Protein AF-A0AAV5HU01-F1 (afdb_monomer_lite)

InterPro domains:
  IPR007217 Per1-like [PF04080] (2-97)
  IPR007217 Per1-like [PTHR13148] (1-97)

Radius of gyration: 21.86 Å; chains: 1; bounding box: 56×24×51 Å

pLDDT: mean 72.54, std 11.3, range [51.41, 89.5]

Sequence (97 aa):
MLAREEEREKLGHKPVKYDGKWPLRRVYGIQEPVSVALSALNLAMQFHGWLSFFILVYYKLPLRLNKRTYYEYTGLWHIYGILAMNCWFWSAVFHSR

Structure (mmCIF, N/CA/C/O backbone):
data_AF-A0AAV5HU01-F1
#
_entry.id   AF-A0AAV5HU01-F1
#
loop_
_atom_site.group_PDB
_atom_site.id
_atom_site.type_symbol
_atom_site.label_atom_id
_atom_site.label_alt_id
_atom_site.label_comp_id
_atom_site.label_asym_id
_atom_site.label_entity_id
_atom_site.label_seq_id
_atom_site.pdbx_PDB_ins_code
_atom_site.Cartn_x
_atom_site.Cartn_y
_atom_site.Cartn_z
_atom_site.occupancy
_atom_site.B_iso_or_equiv
_atom_site.auth_seq_id
_atom_site.auth_comp_id
_atom_site.auth_asym_id
_atom_site.auth_atom_id
_atom_site.pdbx_PDB_model_num
ATOM 1 N N . MET A 1 1 ? 34.588 -4.487 -8.763 1.00 55.66 1 MET A N 1
ATOM 2 C CA . MET A 1 1 ? 33.369 -4.893 -9.506 1.00 55.66 1 MET A CA 1
ATOM 3 C C . MET A 1 1 ? 33.058 -3.931 -10.646 1.00 55.66 1 MET A C 1
ATOM 5 O O . MET A 1 1 ? 32.985 -4.414 -11.763 1.00 55.66 1 MET A O 1
ATOM 9 N N . LEU A 1 2 ? 32.982 -2.616 -10.398 1.00 58.28 2 LEU A N 1
ATOM 10 C CA . LEU A 1 2 ? 32.661 -1.589 -11.408 1.00 58.28 2 LEU A CA 1
ATOM 11 C C . LEU A 1 2 ? 33.619 -1.547 -12.617 1.00 58.28 2 LEU A C 1
ATOM 13 O O . LEU A 1 2 ? 33.157 -1.555 -13.748 1.00 58.28 2 LEU A O 1
ATOM 17 N N . ALA A 1 3 ? 34.937 -1.641 -12.402 1.00 62.12 3 ALA A N 1
ATOM 18 C CA . ALA A 1 3 ? 35.923 -1.617 -13.496 1.00 62.12 3 ALA A CA 1
ATOM 19 C C . ALA A 1 3 ? 35.731 -2.745 -14.538 1.00 62.12 3 ALA A C 1
ATOM 21 O O . ALA A 1 3 ? 35.987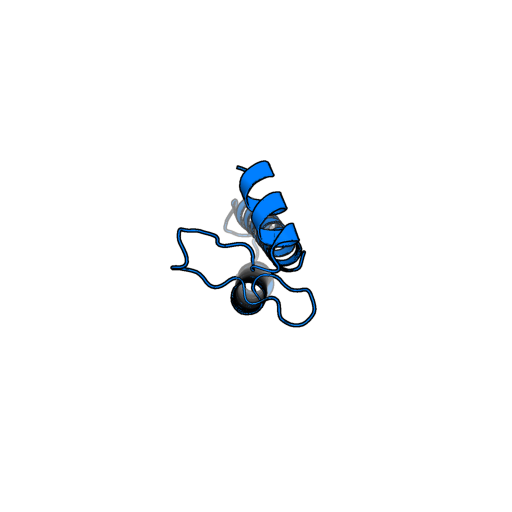 -2.568 -15.723 1.00 62.12 3 ALA A O 1
ATOM 22 N N . ARG A 1 4 ? 35.217 -3.906 -14.105 1.00 64.44 4 ARG A N 1
ATOM 23 C CA . ARG A 1 4 ? 34.943 -5.064 -14.974 1.00 64.44 4 ARG A CA 1
ATOM 24 C C . ARG A 1 4 ? 33.649 -4.891 -15.779 1.00 64.44 4 ARG A C 1
ATOM 26 O O . ARG A 1 4 ? 33.468 -5.544 -16.802 1.00 64.44 4 ARG A O 1
ATOM 33 N N . GLU A 1 5 ? 32.728 -4.063 -15.293 1.00 63.09 5 GLU A N 1
ATOM 34 C CA . GLU A 1 5 ? 31.505 -3.695 -16.010 1.00 63.09 5 GLU A CA 1
ATOM 35 C C . GLU A 1 5 ? 31.784 -2.565 -17.010 1.00 63.09 5 GLU A C 1
ATOM 37 O O . GLU A 1 5 ? 31.308 -2.659 -18.138 1.00 63.09 5 GLU A O 1
ATOM 42 N N . GLU A 1 6 ? 32.651 -1.602 -16.670 1.00 64.69 6 GLU A N 1
ATOM 43 C CA . GLU A 1 6 ? 33.138 -0.567 -17.600 1.00 64.69 6 GLU A CA 1
ATOM 44 C C . GLU A 1 6 ? 33.890 -1.158 -18.805 1.00 64.69 6 GLU A C 1
ATOM 46 O O . GLU A 1 6 ? 33.689 -0.721 -19.936 1.00 64.69 6 GLU A O 1
ATOM 51 N N . GLU A 1 7 ? 34.736 -2.176 -18.609 1.00 66.56 7 GLU A N 1
ATOM 52 C CA . GLU A 1 7 ? 35.396 -2.866 -19.731 1.00 66.56 7 GLU A CA 1
ATOM 53 C C . GLU A 1 7 ? 34.400 -3.610 -20.628 1.00 66.56 7 GLU A C 1
ATOM 55 O O . GLU A 1 7 ? 34.541 -3.611 -21.852 1.00 66.56 7 GLU A O 1
ATOM 60 N N . ARG A 1 8 ? 33.357 -4.210 -20.041 1.00 64.88 8 ARG A N 1
ATOM 61 C CA . ARG A 1 8 ? 32.289 -4.877 -20.801 1.00 64.88 8 ARG A CA 1
ATOM 62 C C . ARG A 1 8 ? 31.449 -3.879 -21.588 1.00 64.88 8 ARG A C 1
ATOM 64 O O . ARG A 1 8 ? 31.091 -4.180 -22.723 1.00 64.88 8 ARG A O 1
ATOM 71 N N . GLU A 1 9 ? 31.191 -2.703 -21.025 1.00 65.56 9 GLU A N 1
ATOM 72 C CA . GLU A 1 9 ? 30.497 -1.610 -21.704 1.00 65.56 9 GLU A CA 1
ATOM 73 C C . GLU A 1 9 ? 31.318 -1.069 -22.885 1.00 65.56 9 GLU A C 1
ATOM 75 O O . GLU A 1 9 ? 30.777 -0.917 -23.979 1.00 65.56 9 GLU A O 1
ATOM 80 N N . LYS A 1 10 ? 32.641 -0.905 -22.722 1.00 69.31 10 LYS A N 1
ATOM 81 C CA . LYS A 1 10 ? 33.561 -0.544 -23.822 1.00 69.31 10 LYS A CA 1
ATOM 82 C C . LYS A 1 10 ? 33.587 -1.582 -24.951 1.00 69.31 10 LYS A C 1
ATOM 84 O O . LYS A 1 10 ? 33.785 -1.219 -26.106 1.00 69.31 10 LYS A O 1
ATOM 89 N N . LEU A 1 11 ? 33.364 -2.855 -24.627 1.00 72.56 11 LEU A N 1
ATOM 90 C CA . LEU A 1 11 ? 33.247 -3.963 -25.584 1.00 72.56 11 LEU A CA 1
ATOM 91 C C . LEU A 1 11 ? 31.819 -4.133 -26.150 1.00 72.56 11 LEU A C 1
ATOM 93 O O . LEU A 1 11 ? 31.574 -5.051 -26.931 1.00 72.56 11 LEU A O 1
ATOM 97 N N . GLY A 1 12 ? 30.863 -3.279 -25.764 1.00 65.75 12 GLY A N 1
ATOM 98 C CA . GLY A 1 12 ? 29.467 -3.341 -26.218 1.00 65.75 12 GLY A CA 1
ATOM 99 C C . GLY A 1 12 ? 28.640 -4.473 -25.592 1.00 65.75 12 GLY A C 1
ATOM 100 O O . GLY A 1 12 ? 27.522 -4.755 -26.033 1.00 65.75 12 GLY A O 1
ATOM 101 N N . HIS A 1 13 ? 29.159 -5.141 -24.562 1.00 64.12 13 HIS A N 1
ATOM 102 C CA . HIS A 1 13 ? 28.462 -6.211 -23.859 1.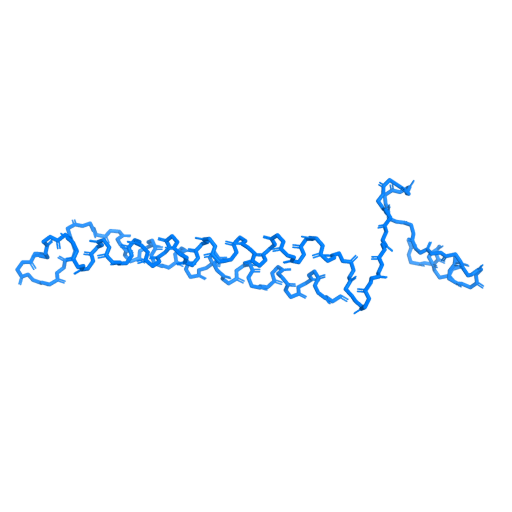00 64.12 13 HIS A CA 1
ATOM 103 C C . HIS A 1 13 ? 27.538 -5.656 -22.771 1.00 64.12 13 HIS A C 1
ATOM 105 O O . HIS A 1 13 ? 27.880 -4.745 -22.021 1.00 64.12 13 HIS A O 1
ATOM 111 N N . LYS A 1 14 ? 26.344 -6.248 -22.652 1.00 59.09 14 LYS A N 1
ATOM 112 C CA . LYS A 1 14 ? 25.370 -5.866 -21.624 1.00 59.09 14 LYS A CA 1
ATOM 113 C C . LYS A 1 14 ? 25.894 -6.218 -20.223 1.00 59.09 14 LYS A C 1
ATOM 115 O O . LYS A 1 14 ? 26.534 -7.261 -20.066 1.00 59.09 14 LYS A O 1
ATOM 120 N N . PRO A 1 15 ? 25.587 -5.406 -19.196 1.00 61.31 15 PRO A N 1
ATOM 121 C CA . PRO A 1 15 ? 25.952 -5.718 -17.821 1.00 61.31 15 PRO A CA 1
ATOM 122 C C . PRO A 1 15 ? 25.279 -7.024 -17.378 1.00 61.31 15 PRO A C 1
ATOM 124 O O . PRO A 1 15 ? 24.089 -7.245 -17.613 1.00 61.31 15 PRO A O 1
ATOM 127 N N . VAL A 1 16 ? 26.060 -7.905 -16.754 1.00 59.62 16 VAL A N 1
ATOM 128 C CA . VAL A 1 16 ? 25.634 -9.246 -16.338 1.00 59.62 16 VAL A CA 1
ATOM 129 C C . VAL A 1 16 ? 25.572 -9.282 -14.816 1.00 59.62 16 VAL A C 1
ATOM 131 O O . VAL A 1 16 ? 26.609 -9.287 -14.158 1.00 59.62 16 VAL A O 1
ATOM 134 N N . LYS A 1 17 ? 24.358 -9.338 -14.260 1.00 60.09 17 LYS A N 1
ATOM 135 C CA . LYS A 1 17 ? 24.118 -9.527 -12.822 1.00 60.09 17 LYS A CA 1
ATOM 136 C C . LYS A 1 17 ? 23.881 -11.021 -12.543 1.00 60.09 17 LYS A C 1
ATOM 138 O O . LYS A 1 17 ? 23.250 -11.699 -13.352 1.00 60.09 17 LYS A O 1
ATOM 143 N N . TYR A 1 18 ? 24.402 -11.541 -11.428 1.00 60.78 18 TYR A N 1
ATOM 144 C CA . TYR A 1 18 ? 24.284 -12.958 -11.019 1.00 60.78 18 TYR A CA 1
ATOM 145 C C . TYR A 1 18 ? 24.705 -13.978 -12.099 1.00 60.78 18 TYR A C 1
ATOM 147 O O . TYR A 1 18 ? 23.957 -14.907 -12.410 1.00 60.78 18 TYR A O 1
ATOM 155 N N . ASP A 1 19 ? 25.878 -13.776 -12.709 1.00 58.28 19 ASP A N 1
ATOM 156 C CA . ASP A 1 19 ? 26.470 -14.696 -13.699 1.00 58.28 19 ASP A CA 1
ATOM 157 C C . ASP A 1 19 ? 25.547 -15.063 -14.877 1.00 58.28 19 ASP A C 1
ATOM 159 O O . ASP A 1 19 ? 25.625 -16.149 -15.443 1.00 58.28 19 ASP A O 1
ATOM 163 N N . GLY A 1 20 ? 24.649 -14.152 -15.265 1.00 59.59 20 GLY A N 1
ATOM 164 C CA . GLY A 1 20 ? 23.800 -14.322 -16.447 1.00 59.59 20 GLY A CA 1
ATOM 165 C C . GLY A 1 20 ? 22.528 -15.125 -16.199 1.00 59.59 20 GLY A C 1
ATOM 166 O O . GLY A 1 20 ? 21.745 -15.301 -17.128 1.00 59.59 20 GLY A O 1
ATOM 167 N N . LYS A 1 21 ? 22.266 -15.541 -14.953 1.00 57.78 21 LYS A N 1
ATOM 168 C CA . LYS A 1 21 ? 20.991 -16.174 -14.574 1.00 57.78 21 LYS A CA 1
ATOM 169 C C . LYS A 1 21 ? 19.816 -15.191 -14.580 1.00 57.78 21 LYS A C 1
ATOM 171 O O . LYS A 1 21 ? 18.673 -15.621 -14.677 1.00 57.78 21 LYS A O 1
ATOM 176 N N . TRP A 1 22 ? 20.098 -13.888 -14.502 1.00 55.06 22 TRP A N 1
ATOM 177 C CA . TRP A 1 22 ? 19.093 -12.828 -14.552 1.00 55.06 22 TRP A CA 1
ATOM 178 C C . TRP A 1 22 ? 19.403 -11.818 -15.664 1.00 55.06 22 TRP A C 1
ATOM 180 O O . TRP A 1 22 ? 20.289 -10.973 -15.504 1.00 55.06 22 TRP A O 1
ATOM 190 N N . PRO A 1 23 ? 18.694 -11.881 -16.807 1.00 53.59 23 PRO A N 1
ATOM 191 C CA . PRO A 1 23 ? 18.864 -10.913 -17.877 1.00 53.59 23 PRO A CA 1
ATOM 192 C C . PRO A 1 23 ? 18.260 -9.568 -17.460 1.00 53.59 23 PRO A C 1
ATOM 194 O O . PRO A 1 23 ? 17.043 -9.415 -17.381 1.00 53.59 23 PRO A O 1
ATOM 197 N N . LEU A 1 24 ? 19.116 -8.568 -17.242 1.00 56.75 24 LEU A N 1
ATOM 198 C CA . LEU A 1 24 ? 18.720 -7.166 -17.092 1.00 56.75 24 LEU A CA 1
ATOM 199 C C . LEU A 1 24 ? 18.219 -6.634 -18.440 1.00 56.75 24 LEU A C 1
ATOM 201 O O . LEU A 1 24 ? 18.945 -5.993 -19.205 1.00 56.75 24 LEU A O 1
ATOM 205 N N . ARG A 1 25 ? 16.972 -6.956 -18.777 1.00 54.62 25 ARG A N 1
ATOM 206 C CA . ARG A 1 25 ? 16.325 -6.465 -19.989 1.00 54.62 25 ARG A CA 1
ATOM 207 C C . ARG A 1 25 ? 15.687 -5.116 -19.670 1.00 54.62 25 ARG A C 1
ATOM 209 O O . ARG A 1 25 ? 14.523 -5.055 -19.300 1.00 54.62 25 ARG A O 1
ATOM 216 N N . ARG A 1 26 ? 16.462 -4.035 -19.822 1.00 54.41 26 ARG A N 1
ATOM 217 C CA . ARG A 1 26 ? 15.914 -2.671 -19.785 1.00 54.41 26 ARG A CA 1
ATOM 218 C C . ARG A 1 26 ? 14.927 -2.515 -20.935 1.00 54.41 26 ARG A C 1
ATOM 220 O O . ARG A 1 26 ? 15.300 -2.667 -22.099 1.00 54.41 26 ARG A O 1
ATOM 227 N N . VAL A 1 27 ? 13.682 -2.217 -20.602 1.00 54.72 27 VAL A N 1
ATOM 228 C CA . VAL A 1 27 ? 12.632 -1.874 -21.561 1.00 54.72 27 VAL A CA 1
ATOM 229 C C . VAL A 1 27 ? 12.139 -0.489 -21.149 1.00 54.72 27 VAL A C 1
ATOM 231 O O . VAL A 1 27 ? 11.715 -0.305 -20.014 1.00 54.72 27 VAL A O 1
ATOM 234 N N . TYR A 1 28 ? 12.294 0.505 -22.031 1.00 51.41 28 TYR A N 1
ATOM 235 C CA . TYR A 1 28 ? 11.926 1.911 -21.783 1.00 51.41 28 TYR A CA 1
ATOM 236 C C . TYR A 1 28 ? 12.538 2.561 -20.521 1.00 51.41 28 TYR A C 1
ATOM 238 O O . TYR A 1 28 ? 11.900 3.379 -19.871 1.00 51.41 28 TYR A O 1
ATOM 246 N N . GLY A 1 29 ? 13.781 2.219 -20.163 1.00 54.94 29 GLY A N 1
ATOM 247 C CA . GLY A 1 29 ? 14.485 2.845 -19.032 1.00 54.94 29 GLY A CA 1
ATOM 248 C C . GLY A 1 29 ? 14.174 2.250 -17.655 1.00 54.94 29 GLY A C 1
ATOM 249 O O . GLY A 1 29 ? 14.873 2.575 -16.708 1.00 54.94 29 GLY A O 1
ATOM 250 N N . ILE A 1 30 ? 13.220 1.320 -17.553 1.00 57.06 30 ILE A N 1
ATOM 251 C CA . ILE A 1 30 ? 12.932 0.584 -16.316 1.00 57.06 30 ILE A CA 1
ATOM 252 C C . ILE A 1 30 ? 13.795 -0.680 -16.278 1.00 57.06 30 ILE A C 1
ATOM 254 O O . ILE A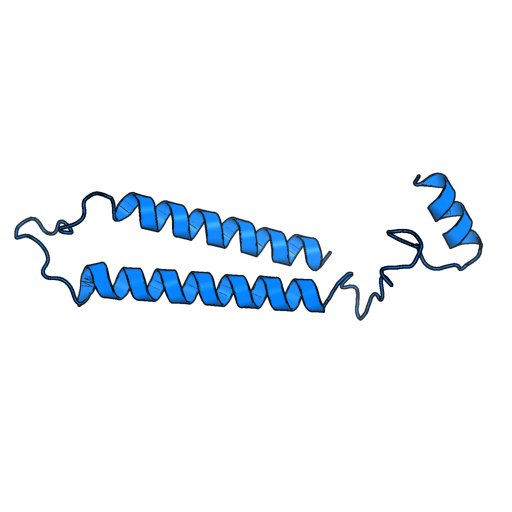 1 30 ? 13.797 -1.478 -17.224 1.00 57.06 30 ILE A O 1
ATOM 258 N N . GLN A 1 31 ? 14.543 -0.850 -15.186 1.00 55.62 31 GLN A N 1
ATOM 259 C CA . GLN A 1 31 ? 15.478 -1.961 -15.015 1.00 55.62 31 GLN A CA 1
ATOM 260 C C . GLN A 1 31 ? 14.756 -3.312 -14.867 1.00 55.62 31 GLN A C 1
ATOM 262 O O . GLN A 1 31 ? 15.235 -4.317 -15.396 1.00 55.62 31 GLN A O 1
ATOM 267 N N . GLU A 1 32 ? 13.584 -3.329 -14.222 1.00 66.19 32 GLU A N 1
ATOM 268 C CA . GLU A 1 32 ? 12.787 -4.534 -13.967 1.00 66.19 32 GLU A CA 1
ATOM 269 C C . GLU A 1 32 ? 11.264 -4.236 -13.994 1.00 66.19 32 GLU A C 1
ATOM 271 O O . GLU A 1 32 ? 10.628 -4.034 -12.960 1.00 66.19 32 GLU A O 1
ATOM 276 N N . PRO A 1 33 ? 10.612 -4.218 -15.171 1.00 67.69 33 PRO A N 1
ATOM 277 C CA . PRO A 1 33 ? 9.206 -3.804 -15.286 1.00 67.69 33 PRO A CA 1
ATOM 278 C C . PRO A 1 33 ? 8.234 -4.715 -14.519 1.00 67.69 33 PRO A C 1
ATOM 280 O O . PRO A 1 33 ? 7.201 -4.261 -14.032 1.00 67.69 33 PRO A O 1
ATOM 283 N N . VAL A 1 34 ? 8.578 -5.997 -14.371 1.00 73.69 34 VAL A N 1
ATOM 284 C CA . VAL A 1 34 ? 7.772 -6.970 -13.621 1.00 73.69 34 VAL A CA 1
ATOM 285 C C . VAL A 1 34 ? 7.837 -6.704 -12.116 1.00 73.69 34 VAL A C 1
ATOM 287 O O . VAL A 1 34 ? 6.806 -6.779 -11.452 1.00 73.69 34 VAL A O 1
ATOM 290 N N . SER A 1 35 ? 9.004 -6.354 -11.565 1.00 71.19 35 SER A N 1
ATOM 291 C CA . SER A 1 35 ? 9.115 -6.046 -10.134 1.00 71.19 35 SER A CA 1
ATOM 292 C C . SER A 1 35 ? 8.467 -4.703 -9.797 1.00 71.19 35 SER A C 1
ATOM 294 O O . SER A 1 35 ? 7.809 -4.601 -8.762 1.00 71.19 35 SER A O 1
ATOM 296 N N . VAL A 1 36 ? 8.514 -3.718 -10.705 1.00 73.31 36 VAL A N 1
ATOM 297 C CA . VAL A 1 36 ? 7.735 -2.471 -10.580 1.00 73.31 36 VAL A CA 1
ATOM 298 C C . VAL A 1 36 ? 6.232 -2.759 -10.540 1.00 73.31 36 VAL A C 1
ATOM 300 O O . VAL A 1 36 ? 5.546 -2.286 -9.633 1.00 73.31 36 VAL A O 1
ATOM 303 N N . ALA A 1 37 ? 5.718 -3.562 -11.478 1.00 80.25 37 ALA A N 1
ATOM 304 C CA . ALA A 1 37 ? 4.298 -3.913 -11.523 1.00 80.25 37 ALA A CA 1
ATOM 305 C C . ALA A 1 37 ? 3.850 -4.685 -10.271 1.00 80.25 37 ALA A C 1
ATOM 307 O O . ALA A 1 37 ? 2.811 -4.367 -9.691 1.00 80.25 37 ALA A O 1
ATOM 308 N N . LEU A 1 38 ? 4.647 -5.657 -9.815 1.00 80.75 38 LEU A N 1
ATOM 309 C CA . LEU A 1 38 ? 4.369 -6.408 -8.588 1.00 80.75 38 LEU A CA 1
ATOM 310 C C . LEU A 1 38 ? 4.425 -5.517 -7.340 1.00 80.75 38 LEU A C 1
ATOM 312 O O . LEU A 1 38 ? 3.571 -5.653 -6.468 1.00 80.75 38 LEU A O 1
ATOM 316 N N . SER A 1 39 ? 5.370 -4.577 -7.265 1.00 79.75 39 SER A N 1
ATOM 317 C CA . SER A 1 39 ? 5.457 -3.611 -6.161 1.00 79.75 39 SER A CA 1
ATOM 318 C C . SER A 1 39 ? 4.239 -2.678 -6.126 1.00 79.75 39 SER A C 1
ATOM 320 O O . SER A 1 39 ? 3.640 -2.474 -5.069 1.00 79.75 39 SER A O 1
ATOM 322 N N . ALA A 1 40 ? 3.807 -2.175 -7.287 1.00 81.88 40 ALA A N 1
ATOM 323 C CA . ALA A 1 40 ? 2.613 -1.339 -7.406 1.00 81.88 40 ALA A CA 1
ATOM 324 C C . ALA A 1 40 ? 1.325 -2.101 -7.049 1.00 81.88 40 ALA A C 1
ATOM 326 O O . ALA A 1 40 ? 0.461 -1.569 -6.349 1.00 81.88 40 ALA A O 1
ATOM 327 N N . LEU A 1 41 ? 1.203 -3.360 -7.481 1.00 85.56 41 LEU A N 1
ATOM 328 C CA . LEU A 1 41 ? 0.073 -4.215 -7.117 1.00 85.56 41 LEU A CA 1
ATOM 329 C C . LEU A 1 41 ? 0.048 -4.481 -5.610 1.00 85.56 41 LEU A C 1
ATOM 331 O O . LEU A 1 41 ? -1.013 -4.414 -4.992 1.00 85.56 41 LEU A O 1
ATOM 335 N N . ASN A 1 42 ? 1.209 -4.726 -5.004 1.00 85.12 42 ASN A N 1
ATOM 336 C CA . ASN A 1 42 ? 1.305 -4.936 -3.566 1.00 85.12 42 ASN A CA 1
ATOM 337 C C . ASN A 1 42 ? 0.884 -3.682 -2.783 1.00 85.12 42 ASN A C 1
ATOM 339 O O . ASN A 1 42 ? 0.071 -3.776 -1.866 1.00 85.12 42 ASN A O 1
ATOM 343 N N . LEU A 1 43 ? 1.323 -2.496 -3.225 1.00 84.31 43 LEU A N 1
ATOM 344 C CA . LEU A 1 43 ? 0.871 -1.216 -2.675 1.00 84.31 43 LEU A CA 1
ATOM 345 C C . LEU A 1 43 ? -0.659 -1.079 -2.741 1.00 84.31 43 LEU A C 1
ATOM 347 O O . LEU A 1 43 ? -1.285 -0.701 -1.750 1.00 84.31 43 LEU A O 1
ATOM 351 N N . ALA A 1 44 ? -1.265 -1.416 -3.883 1.00 87.31 44 ALA A N 1
ATOM 352 C CA . ALA A 1 44 ? -2.715 -1.360 -4.056 1.00 87.31 44 ALA A CA 1
ATOM 353 C C . ALA A 1 44 ? -3.446 -2.321 -3.103 1.00 87.31 44 ALA A C 1
ATOM 355 O O . ALA A 1 44 ? -4.455 -1.945 -2.503 1.00 87.31 44 ALA A O 1
ATOM 356 N N . MET A 1 45 ? -2.916 -3.531 -2.907 1.00 88.44 45 MET A N 1
ATOM 357 C CA . MET A 1 45 ? -3.475 -4.505 -1.966 1.00 88.44 45 MET A CA 1
ATOM 358 C C . MET A 1 45 ? -3.335 -4.047 -0.511 1.00 88.44 45 MET A C 1
ATOM 360 O O . MET A 1 45 ? -4.304 -4.140 0.247 1.00 88.44 45 MET A O 1
ATOM 364 N N . GLN A 1 46 ? -2.181 -3.494 -0.116 1.00 86.00 46 GLN A N 1
ATOM 365 C CA . GLN A 1 46 ? -2.005 -2.899 1.215 1.00 86.00 46 GLN A CA 1
ATOM 366 C C . GLN A 1 46 ? -2.973 -1.731 1.442 1.00 86.00 46 GLN A C 1
ATOM 368 O O . GLN A 1 46 ? -3.581 -1.646 2.510 1.00 86.00 46 GLN A O 1
ATOM 373 N N . PHE A 1 47 ? -3.151 -0.862 0.445 1.00 86.25 47 PHE A N 1
ATOM 374 C CA . PHE A 1 47 ? -4.076 0.267 0.525 1.00 86.25 47 PHE A CA 1
ATOM 375 C C . PHE A 1 47 ? -5.526 -0.203 0.676 1.00 86.25 47 PHE A C 1
ATOM 377 O O . PHE A 1 47 ? -6.242 0.260 1.564 1.00 86.25 47 PHE A O 1
ATOM 384 N N . HIS A 1 48 ? -5.943 -1.173 -0.139 1.00 89.50 48 HIS A N 1
ATOM 385 C CA . HIS A 1 48 ? -7.278 -1.756 -0.057 1.00 89.50 48 HIS A CA 1
ATOM 386 C C . HIS A 1 48 ? -7.525 -2.433 1.302 1.00 89.50 48 HIS A C 1
ATOM 388 O O . HIS A 1 48 ? -8.574 -2.233 1.916 1.00 89.50 48 HIS A O 1
ATOM 394 N N . GLY A 1 49 ? -6.548 -3.190 1.815 1.00 87.75 49 GLY A N 1
ATOM 395 C CA . GLY A 1 49 ? -6.627 -3.818 3.137 1.00 87.75 49 GLY A CA 1
ATOM 396 C C . GLY A 1 49 ? -6.738 -2.798 4.274 1.00 87.75 49 GLY A C 1
ATOM 397 O O . GLY A 1 49 ? -7.591 -2.942 5.153 1.00 87.75 49 GLY A O 1
ATOM 398 N N . TRP A 1 50 ? -5.935 -1.732 4.231 1.00 88.19 50 TRP A N 1
ATOM 399 C CA . TRP A 1 50 ? -5.996 -0.643 5.208 1.00 88.19 50 TRP A CA 1
ATOM 400 C C . TR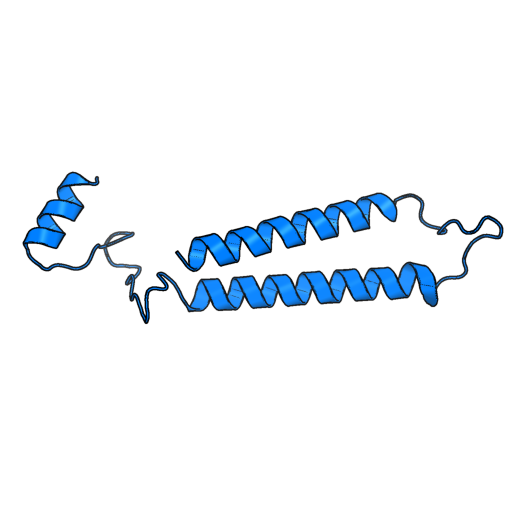P A 1 50 ? -7.339 0.099 5.164 1.00 88.19 50 TRP A C 1
ATOM 402 O O . TRP A 1 50 ? -7.937 0.341 6.213 1.00 88.19 50 TRP A O 1
ATOM 412 N N . LEU A 1 51 ? -7.866 0.381 3.968 1.00 87.50 51 LEU A N 1
ATOM 413 C CA . LEU A 1 51 ? -9.174 1.018 3.800 1.00 87.50 51 LEU A CA 1
ATOM 414 C C . LEU A 1 51 ? -10.312 0.129 4.323 1.00 87.50 51 LEU A C 1
ATOM 416 O O . LEU A 1 51 ? -11.199 0.610 5.028 1.00 87.50 51 LEU A O 1
ATOM 420 N N . SER A 1 52 ? -10.271 -1.174 4.034 1.00 87.31 52 SER A N 1
ATOM 421 C CA . SER A 1 52 ? -11.245 -2.132 4.565 1.00 87.31 52 SER A CA 1
ATOM 422 C C . SER A 1 52 ? -11.211 -2.180 6.095 1.00 87.31 52 SER A C 1
ATOM 424 O O . SER A 1 52 ? -12.265 -2.218 6.732 1.00 87.31 52 SER A O 1
ATOM 426 N N . PHE A 1 53 ? -10.018 -2.153 6.698 1.00 86.19 53 PHE A N 1
ATOM 427 C CA . PHE A 1 53 ? -9.859 -2.092 8.152 1.00 86.19 53 PHE A CA 1
ATOM 428 C C . PHE A 1 53 ? -10.417 -0.785 8.728 1.00 86.19 53 PHE A C 1
ATOM 430 O O . PHE A 1 53 ? -11.162 -0.816 9.708 1.00 86.19 53 PHE A O 1
ATOM 437 N N . PHE A 1 54 ? -10.135 0.350 8.085 1.00 84.31 54 PHE A N 1
ATOM 438 C CA . PHE A 1 54 ? -10.675 1.655 8.467 1.00 84.31 54 PHE A CA 1
ATOM 439 C C . PHE A 1 54 ? -12.212 1.656 8.451 1.00 84.31 54 PHE A C 1
ATOM 441 O O . PHE A 1 54 ? -12.850 2.030 9.436 1.00 84.31 54 PHE A O 1
ATOM 448 N N . ILE A 1 55 ? -12.827 1.168 7.370 1.00 84.44 55 ILE A N 1
ATOM 449 C CA . ILE A 1 55 ? -14.290 1.091 7.247 1.00 84.44 55 ILE A CA 1
ATOM 450 C C . ILE A 1 55 ? -14.880 0.183 8.330 1.00 84.44 55 ILE A C 1
ATOM 452 O O . ILE A 1 55 ? -15.868 0.542 8.974 1.00 84.44 55 ILE A O 1
ATOM 456 N N . LEU A 1 56 ? -14.271 -0.980 8.567 1.00 84.12 56 LEU A N 1
ATOM 457 C CA . LEU A 1 56 ? -14.736 -1.919 9.583 1.00 84.12 56 LEU A CA 1
ATOM 458 C C . LEU A 1 56 ? -14.738 -1.272 10.977 1.00 84.12 56 LEU A C 1
ATOM 460 O O . LEU A 1 56 ? -15.747 -1.314 11.682 1.00 84.12 56 LEU A O 1
ATOM 464 N N . VAL A 1 57 ? -13.625 -0.637 11.345 1.00 81.31 57 VAL A N 1
ATOM 465 C CA . VAL A 1 57 ? -13.410 -0.050 12.672 1.00 81.31 57 VAL A CA 1
ATOM 466 C C . VAL A 1 57 ? -14.322 1.150 12.938 1.00 81.31 57 VAL A C 1
ATOM 468 O O . VAL A 1 57 ? -14.832 1.271 14.051 1.00 81.31 57 VAL A O 1
ATOM 471 N N . TYR A 1 58 ? -14.527 2.026 11.949 1.00 76.94 58 TYR A N 1
ATOM 472 C CA . TYR A 1 58 ? -15.247 3.289 12.153 1.00 76.94 58 TYR A CA 1
ATOM 473 C C . TYR A 1 58 ? -16.727 3.253 11.756 1.00 76.94 58 TYR A C 1
ATOM 475 O O . TYR A 1 58 ? -17.509 4.007 12.330 1.00 76.94 58 TYR A O 1
ATOM 483 N N . TYR A 1 59 ? -17.123 2.406 10.798 1.00 78.25 59 TYR A N 1
ATOM 484 C CA . TYR A 1 59 ? -18.490 2.404 10.254 1.00 78.25 59 TYR A CA 1
ATOM 485 C C . TYR A 1 59 ? -19.299 1.148 10.582 1.00 78.25 59 TYR A C 1
ATOM 487 O O . TYR A 1 59 ? -20.526 1.218 10.627 1.00 78.25 59 TYR A O 1
ATOM 495 N N . LYS A 1 60 ? -18.654 -0.010 10.764 1.00 77.19 60 LYS A N 1
ATOM 496 C CA . LYS A 1 60 ? -19.359 -1.283 11.007 1.00 77.19 60 LYS A CA 1
ATOM 497 C C . LYS A 1 60 ? -19.410 -1.668 12.480 1.00 77.19 60 LYS A C 1
ATOM 499 O O . LYS A 1 60 ? -20.393 -2.277 12.896 1.00 77.19 60 LYS A O 1
ATOM 504 N N . LEU A 1 61 ? -18.373 -1.358 13.256 1.00 77.81 61 LEU A N 1
ATOM 505 C CA . LEU A 1 61 ? -18.371 -1.651 14.685 1.00 77.81 61 LEU A CA 1
ATOM 506 C C . LEU A 1 61 ? -19.100 -0.556 15.476 1.00 77.81 61 LEU A C 1
ATOM 508 O O . LEU A 1 61 ? -18.947 0.627 15.166 1.00 77.81 61 LEU A O 1
ATOM 512 N N . PRO A 1 62 ? -19.850 -0.926 16.533 1.00 70.44 62 PRO A N 1
ATOM 513 C CA . PRO A 1 62 ? -20.361 0.062 17.468 1.00 70.44 62 PRO A CA 1
ATOM 514 C C . PRO A 1 62 ? -19.176 0.834 18.059 1.00 70.44 62 PRO A C 1
ATOM 516 O O . PRO A 1 62 ? -18.150 0.255 18.409 1.00 70.44 62 PRO A O 1
ATOM 519 N N . LEU A 1 63 ? -19.298 2.153 18.157 1.00 68.12 63 LEU A N 1
ATOM 520 C CA . LEU A 1 63 ? -18.333 2.996 18.858 1.00 68.12 63 LEU A CA 1
ATOM 521 C C . LEU A 1 63 ? -18.765 3.093 20.324 1.00 68.12 63 LEU A C 1
ATOM 523 O O . LEU A 1 63 ? -19.960 3.190 20.612 1.00 68.12 63 LEU A O 1
ATOM 527 N N . ARG A 1 64 ? -17.817 3.073 21.273 1.00 66.75 64 ARG A N 1
ATOM 528 C CA . ARG A 1 64 ? -18.166 3.338 22.679 1.00 66.75 64 ARG A CA 1
ATOM 529 C C . ARG A 1 64 ? -18.740 4.752 22.804 1.00 66.75 64 ARG A C 1
ATOM 531 O O . ARG A 1 64 ? -18.370 5.640 22.038 1.00 66.75 64 ARG A O 1
ATOM 538 N N . LEU A 1 65 ? -19.556 4.980 23.838 1.00 64.31 65 LEU A N 1
ATOM 539 C CA . LEU A 1 65 ? -20.205 6.265 24.159 1.00 64.31 65 LEU A CA 1
ATOM 540 C C . LEU A 1 65 ? -19.240 7.474 24.138 1.00 64.31 65 LEU A C 1
ATOM 542 O O . LEU A 1 65 ? -19.642 8.596 23.863 1.00 64.31 65 LEU A O 1
ATOM 546 N N . ASN A 1 66 ? -17.948 7.223 24.374 1.00 68.31 66 ASN A N 1
ATOM 547 C CA . ASN A 1 66 ? -16.865 8.206 24.366 1.00 68.31 66 ASN A CA 1
ATOM 548 C C . ASN A 1 66 ? -16.163 8.375 22.994 1.00 68.31 66 ASN A C 1
ATOM 550 O O . ASN A 1 66 ? -15.011 8.800 22.942 1.00 68.31 66 ASN A O 1
ATOM 554 N N . LYS A 1 67 ? -16.803 7.969 21.884 1.00 64.38 67 LYS A N 1
ATOM 555 C CA . LYS A 1 67 ? -16.259 7.966 20.504 1.00 64.38 67 LYS A CA 1
ATOM 556 C C . LYS A 1 67 ? -14.937 7.195 20.320 1.00 64.38 67 LYS A C 1
ATOM 558 O O . LYS A 1 67 ? -14.270 7.346 19.301 1.00 64.38 67 LYS A O 1
ATOM 563 N N . ARG A 1 68 ? -14.546 6.355 21.285 1.00 63.03 68 ARG A N 1
ATOM 564 C CA . ARG A 1 68 ? -13.369 5.477 21.189 1.00 63.03 68 ARG A CA 1
ATOM 565 C C . ARG A 1 68 ? -13.738 4.133 20.566 1.00 63.03 68 ARG A C 1
ATOM 567 O O . ARG A 1 68 ? -14.805 3.579 20.842 1.00 63.03 68 ARG A O 1
ATOM 574 N N . THR A 1 69 ? -12.823 3.598 19.762 1.00 67.75 69 THR A N 1
ATOM 575 C CA . THR A 1 69 ? -12.890 2.230 19.240 1.00 67.75 69 THR A CA 1
ATOM 576 C C . THR A 1 69 ? -12.759 1.231 20.391 1.00 67.75 69 THR A C 1
ATOM 578 O O . THR A 1 69 ? -12.030 1.482 21.348 1.00 67.75 69 THR A O 1
ATOM 581 N N . TYR A 1 70 ? -13.455 0.092 20.318 1.00 68.00 70 TYR A N 1
ATOM 582 C CA . TYR A 1 70 ? -13.352 -0.963 21.342 1.00 68.00 70 TYR A CA 1
ATOM 583 C C . TYR A 1 70 ? -11.947 -1.558 21.448 1.00 68.00 70 TYR A C 1
ATOM 585 O O . TYR A 1 70 ? -11.548 -2.018 22.513 1.00 68.00 70 TYR A O 1
ATOM 593 N N . TYR A 1 71 ? -11.208 -1.541 20.343 1.00 74.50 71 TYR A N 1
ATOM 594 C CA . TYR A 1 71 ? -9.823 -1.965 20.286 1.00 74.50 71 TYR A CA 1
ATOM 595 C C . TYR A 1 71 ? -8.916 -0.741 20.470 1.00 74.50 71 TYR A C 1
ATOM 597 O O . TYR A 1 71 ? -8.990 0.208 19.690 1.00 74.50 71 TYR A O 1
ATOM 605 N N . GLU A 1 72 ? -8.094 -0.740 21.520 1.00 75.56 72 GLU A N 1
ATOM 606 C CA . GLU A 1 72 ? -7.232 0.399 21.884 1.00 75.56 72 GLU A CA 1
ATOM 607 C C . GLU A 1 72 ? -5.990 0.513 20.989 1.00 75.56 72 GLU A C 1
ATOM 609 O O . GLU A 1 72 ? -5.435 1.594 20.812 1.00 75.56 72 GLU A O 1
ATOM 614 N N . TYR A 1 73 ? -5.592 -0.589 20.349 1.00 78.50 73 TYR A N 1
ATOM 615 C CA . TYR A 1 73 ? -4.431 -0.641 19.460 1.00 78.50 73 TYR A CA 1
ATOM 616 C C . TYR A 1 73 ? -4.763 -0.301 17.999 1.00 78.50 73 TYR A C 1
ATOM 618 O O . TYR A 1 73 ? -3.911 -0.456 17.124 1.00 78.50 73 TYR A O 1
ATOM 626 N N . THR A 1 74 ? -5.973 0.184 17.699 1.00 80.88 74 THR A N 1
ATOM 627 C CA . THR A 1 74 ? -6.350 0.636 16.346 1.00 80.88 74 THR A CA 1
ATOM 628 C C . THR A 1 74 ? -5.365 1.666 15.808 1.00 80.88 74 THR A C 1
ATOM 630 O O . THR A 1 74 ? -4.947 1.550 14.659 1.00 80.88 74 THR A O 1
ATOM 633 N N . GLY A 1 75 ? -4.922 2.619 16.632 1.00 81.31 75 GLY A N 1
ATOM 634 C CA . GLY A 1 75 ? -3.927 3.620 16.234 1.00 81.31 75 GLY A CA 1
ATOM 635 C C . GLY A 1 75 ? -2.607 3.007 15.746 1.00 81.31 75 GLY A C 1
ATOM 636 O O . GLY A 1 75 ? -2.090 3.422 14.711 1.00 81.31 75 GLY A O 1
ATOM 637 N N . LEU A 1 76 ? -2.106 1.963 16.419 1.00 86.31 76 LEU A N 1
ATOM 638 C CA . LEU A 1 76 ? -0.880 1.261 16.010 1.00 86.31 76 LEU A CA 1
ATOM 639 C C . LEU A 1 76 ? -1.037 0.594 14.642 1.00 86.31 76 LEU A C 1
ATOM 641 O O . LEU A 1 76 ? -0.133 0.681 13.815 1.00 86.31 76 LEU A O 1
ATOM 645 N N . TRP A 1 77 ? -2.196 -0.012 14.372 1.00 84.19 77 TRP A N 1
ATOM 646 C CA . TRP A 1 77 ? -2.486 -0.612 13.066 1.00 84.19 77 TRP A CA 1
ATOM 647 C C . TRP A 1 77 ? -2.519 0.419 11.934 1.00 84.19 77 TRP A C 1
ATOM 649 O O . TRP A 1 77 ? -2.045 0.134 10.835 1.00 84.19 77 TRP A O 1
ATOM 659 N N . HIS A 1 78 ? -3.014 1.634 12.193 1.00 83.62 78 HIS A N 1
ATOM 660 C CA . HIS A 1 78 ? -2.984 2.710 11.197 1.00 83.62 78 HIS A CA 1
ATOM 661 C C . HIS A 1 78 ? -1.553 3.182 10.926 1.00 83.62 78 HIS A C 1
ATOM 663 O O . HIS A 1 78 ? -1.175 3.324 9.764 1.00 83.62 78 HIS A O 1
ATOM 669 N N . ILE A 1 79 ? -0.746 3.365 11.976 1.00 88.19 79 ILE A N 1
ATOM 670 C CA . ILE A 1 79 ? 0.671 3.740 11.847 1.00 88.19 79 ILE A CA 1
ATOM 671 C C . ILE A 1 79 ? 1.435 2.671 11.059 1.00 88.19 79 ILE A C 1
ATOM 673 O O . ILE A 1 79 ? 2.168 3.000 10.127 1.00 88.19 79 ILE A O 1
ATOM 677 N N . TYR A 1 80 ? 1.217 1.394 11.382 1.00 87.06 80 TYR A N 1
ATOM 678 C CA . TYR A 1 80 ? 1.825 0.275 10.669 1.00 87.06 80 TYR A CA 1
ATOM 679 C C . TYR A 1 80 ? 1.437 0.259 9.183 1.00 87.06 80 TYR A C 1
ATOM 681 O O . TYR A 1 80 ? 2.309 0.140 8.325 1.00 87.06 80 TYR A O 1
ATOM 689 N N . GLY A 1 81 ? 0.150 0.448 8.866 1.00 85.50 81 GLY A N 1
ATOM 690 C CA . GLY A 1 81 ? -0.329 0.520 7.483 1.00 85.50 81 GLY A CA 1
ATOM 691 C C . GLY A 1 81 ? 0.317 1.659 6.688 1.00 85.50 81 GLY A C 1
ATOM 692 O O . GLY A 1 81 ? 0.773 1.444 5.566 1.00 85.50 81 GLY A O 1
ATOM 693 N N . ILE A 1 82 ? 0.429 2.850 7.284 1.00 86.00 82 ILE A N 1
ATOM 694 C CA . ILE A 1 82 ? 1.077 4.012 6.654 1.00 86.00 82 ILE A CA 1
ATOM 695 C C . ILE A 1 82 ? 2.569 3.753 6.417 1.00 86.00 82 ILE A C 1
ATOM 697 O O . ILE A 1 82 ? 3.082 4.073 5.341 1.00 86.00 82 ILE A O 1
ATOM 701 N N . LEU A 1 83 ? 3.265 3.160 7.390 1.00 88.31 83 LEU A N 1
ATOM 702 C CA . LEU A 1 83 ? 4.683 2.827 7.262 1.00 88.31 83 LEU A CA 1
ATOM 703 C C . LEU A 1 83 ? 4.907 1.798 6.144 1.00 88.31 83 LEU A C 1
ATOM 705 O O . LEU A 1 83 ? 5.773 1.989 5.293 1.00 88.31 83 LEU A O 1
ATOM 709 N N . ALA A 1 84 ? 4.079 0.750 6.101 1.00 83.81 84 ALA A N 1
ATOM 710 C CA . ALA A 1 84 ? 4.143 -0.275 5.067 1.00 83.81 84 ALA A CA 1
ATOM 711 C C . ALA A 1 84 ? 3.909 0.318 3.668 1.00 83.81 84 ALA A C 1
ATOM 713 O O . ALA A 1 84 ? 4.706 0.075 2.762 1.00 83.81 84 ALA A O 1
ATOM 714 N N . MET A 1 85 ? 2.874 1.148 3.492 1.00 83.62 85 MET A N 1
ATOM 715 C CA . MET A 1 85 ? 2.610 1.823 2.214 1.00 83.62 85 MET A CA 1
ATOM 716 C C . MET A 1 85 ? 3.776 2.725 1.782 1.00 83.62 85 MET A C 1
ATOM 718 O O . MET A 1 85 ? 4.141 2.727 0.608 1.00 83.62 85 MET A O 1
ATOM 722 N N . ASN A 1 86 ? 4.416 3.431 2.722 1.00 86.88 86 ASN A N 1
ATOM 723 C CA . ASN A 1 86 ? 5.619 4.215 2.431 1.00 86.88 86 ASN A CA 1
ATOM 724 C C . ASN A 1 86 ? 6.772 3.330 1.931 1.00 86.88 86 ASN A C 1
ATOM 726 O O . ASN A 1 86 ? 7.386 3.650 0.913 1.00 86.88 86 ASN A O 1
ATOM 730 N N . CYS A 1 87 ? 7.052 2.201 2.588 1.00 82.06 87 CYS A N 1
ATOM 731 C CA . CYS A 1 87 ? 8.108 1.281 2.154 1.00 82.06 87 CYS A CA 1
ATOM 732 C C . CYS A 1 87 ? 7.873 0.748 0.730 1.00 82.06 87 CYS A C 1
ATOM 734 O O . CYS A 1 87 ? 8.806 0.721 -0.075 1.00 82.06 87 CYS A O 1
ATOM 736 N N . TRP A 1 88 ? 6.636 0.370 0.391 1.00 77.25 88 TRP A N 1
ATOM 737 C CA . TRP A 1 88 ? 6.300 -0.130 -0.948 1.00 77.25 88 TRP A CA 1
ATOM 738 C C . TRP A 1 88 ? 6.325 0.964 -2.018 1.00 77.25 88 TRP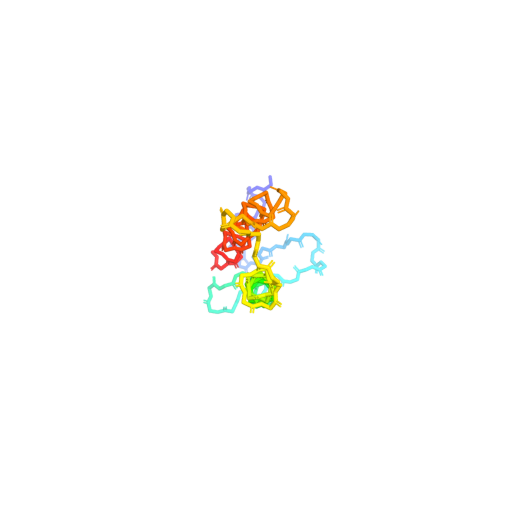 A C 1
ATOM 740 O O . TRP A 1 88 ? 6.785 0.714 -3.132 1.00 77.25 88 TRP A O 1
ATOM 750 N N . PHE A 1 89 ? 5.931 2.192 -1.672 1.00 80.38 89 PHE A N 1
ATOM 751 C CA . PHE A 1 89 ? 6.054 3.341 -2.567 1.00 80.38 89 PHE A CA 1
ATOM 752 C C . PHE A 1 89 ? 7.517 3.595 -2.951 1.00 80.38 89 PHE A C 1
ATOM 754 O O . PHE A 1 89 ? 7.851 3.650 -4.135 1.00 80.38 89 PHE A O 1
ATOM 761 N N . TRP A 1 90 ? 8.416 3.660 -1.964 1.00 76.94 90 TRP A N 1
ATOM 762 C CA . TRP A 1 90 ? 9.847 3.826 -2.228 1.00 76.94 90 TRP A CA 1
ATOM 763 C C . TRP A 1 90 ? 10.441 2.626 -2.965 1.00 76.94 90 TRP A C 1
ATOM 765 O O . TRP A 1 90 ? 11.251 2.819 -3.868 1.00 76.94 90 TRP A O 1
ATOM 775 N N . SER A 1 91 ? 9.994 1.404 -2.664 1.00 73.19 91 SER A N 1
ATOM 776 C CA . SER A 1 91 ? 10.391 0.204 -3.411 1.00 73.19 91 SER A CA 1
ATOM 777 C C . SER A 1 91 ? 10.039 0.308 -4.901 1.00 73.19 91 SER A C 1
ATOM 779 O O . SER A 1 91 ? 10.889 0.039 -5.749 1.00 73.19 91 SER A O 1
ATOM 781 N N . ALA A 1 92 ? 8.825 0.750 -5.249 1.00 75.19 92 ALA A N 1
ATOM 782 C CA . ALA A 1 92 ? 8.438 0.966 -6.646 1.00 75.19 92 ALA A CA 1
ATOM 783 C C . ALA A 1 92 ? 9.312 2.037 -7.329 1.00 75.19 92 ALA A C 1
ATOM 785 O O . ALA A 1 92 ? 9.763 1.836 -8.457 1.00 75.19 92 ALA A O 1
ATOM 786 N N . VAL A 1 93 ? 9.618 3.131 -6.620 1.00 74.75 93 VAL A N 1
ATOM 787 C CA . VAL A 1 93 ? 10.507 4.196 -7.113 1.00 74.75 93 VAL A CA 1
ATOM 788 C C . VAL A 1 93 ? 11.929 3.674 -7.354 1.00 74.75 93 VAL A C 1
ATOM 790 O O . VA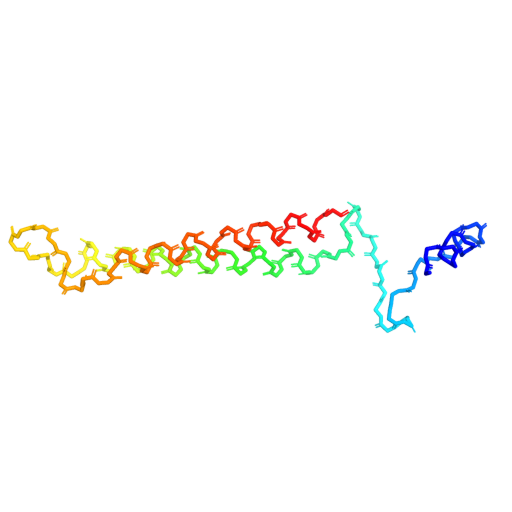L A 1 93 ? 12.514 3.997 -8.384 1.00 74.75 93 VAL A O 1
ATOM 793 N N . PHE A 1 94 ? 12.480 2.836 -6.471 1.00 68.12 94 PHE A N 1
ATOM 794 C CA . PHE A 1 94 ? 13.809 2.240 -6.658 1.00 68.12 94 PHE A CA 1
ATOM 795 C C . PHE A 1 94 ? 13.875 1.269 -7.840 1.00 68.12 94 PHE A C 1
ATOM 797 O O . PHE A 1 94 ? 14.877 1.269 -8.542 1.00 68.12 94 PHE A O 1
ATOM 804 N N . HIS A 1 95 ? 12.825 0.487 -8.095 1.00 64.62 95 HIS A N 1
ATOM 805 C CA . HIS A 1 95 ? 12.796 -0.439 -9.236 1.00 64.62 95 HIS A CA 1
ATOM 806 C C . HIS A 1 95 ? 12.519 0.257 -10.583 1.00 64.62 95 HIS A C 1
ATOM 808 O O . HIS A 1 95 ? 12.768 -0.319 -11.643 1.00 64.62 95 HIS A O 1
ATOM 814 N N . SER A 1 96 ? 11.993 1.487 -10.551 1.00 61.25 96 SER A N 1
ATOM 815 C CA . SER A 1 96 ? 11.761 2.312 -11.745 1.00 61.25 96 SER A CA 1
ATOM 816 C C . SER A 1 96 ? 12.979 3.116 -12.223 1.00 61.25 96 SER A C 1
ATOM 818 O O . SER A 1 96 ? 12.930 3.647 -13.331 1.00 61.25 96 SER A O 1
ATOM 820 N N . ARG A 1 97 ? 14.027 3.231 -11.399 1.00 57.00 97 ARG A N 1
ATOM 821 C CA . ARG A 1 97 ? 15.273 3.966 -11.683 1.00 57.00 97 ARG A CA 1
ATOM 822 C C . ARG A 1 97 ? 16.338 3.027 -12.238 1.00 57.00 97 ARG A C 1
ATOM 824 O O . ARG A 1 97 ? 17.170 3.516 -13.031 1.00 57.00 97 ARG A O 1
#

Foldseek 3Di:
DVVVQVVCVVVVHDDDDPNNPDDQDDDPQQRDVPQLVVLVVVLVVLVVVLVVLVCCQQPVDDAPPVNHTPDPCSVVVNVVSVVVSVVSVVSSVVRRD

Secondary structure (DSSP, 8-state):
-HHHHHHHHHTTPPP-BGGGTB----BTTBS-HHHHHHHHHHHHHHHHHHHHHHHIIIIISPPPTTS--SSTTHHHHHHHHHHHHHHHHHHHHHHH-

Organism: NCBI:txid152421